Protein AF-Q9SMZ8-F1 (afdb_monomer_lite)

Secondary structure (DSSP, 8-state):
-HHHHHHHHHHHHHHHHHHHHTT-S-HHHHHHHHHHHHHHHHHHH--SSHHHHHHHHHHHHHHHHTS-S-S-TTHHHHHSS-S-HHHHHHHS-TT---S----SSTT--HHHHHHHHHHHHHHHTT--TT-EEEEET-TTTHHHHHHHHH-TT-EEEEE-S-HHHHHHHHHHT-

Sequence (174 aa):
MEKIIDVAYGASVKVGLTLLEMNLLPDIVIRRLTRLLLAGRLRSGYKPTAEMQLSDLLRFVDSIKKMPIAIHTEKPKTQHYELPTAFFELVLGRNMKYSSCYFSNDSSSLEDAEEAILALYCERAKVEDGQSVLDIGCGWGSLSLYIARKYSKCKLTGICNSKTQKAFIDEKCR

Organism: Arabidopsis thaliana (NCBI:txid3702)

Structure (mmCIF, N/CA/C/O backbone):
data_AF-Q9SMZ8-F1
#
_entry.id   AF-Q9SMZ8-F1
#
loop_
_atom_site.group_PDB
_atom_site.id
_atom_site.type_symbol
_atom_site.label_atom_id
_atom_site.label_alt_id
_atom_site.label_comp_id
_atom_site.label_asym_id
_atom_site.label_entity_id
_atom_site.label_seq_id
_atom_site.pdbx_PDB_ins_code
_atom_site.Cartn_x
_atom_site.Cartn_y
_atom_site.Cartn_z
_atom_site.occupancy
_atom_site.B_iso_or_equiv
_atom_site.auth_seq_id
_atom_site.auth_comp_id
_atom_site.auth_asym_id
_atom_site.auth_atom_id
_atom_site.pdbx_PDB_model_num
ATOM 1 N N . MET A 1 1 ? 15.122 11.909 -38.051 1.00 55.94 1 MET A N 1
ATOM 2 C CA . MET A 1 1 ? 15.165 10.473 -37.702 1.00 55.94 1 MET A CA 1
ATOM 3 C C . MET A 1 1 ? 14.460 10.224 -36.369 1.00 55.94 1 MET A C 1
ATOM 5 O O . MET A 1 1 ? 13.519 9.448 -36.362 1.00 55.94 1 MET A O 1
ATOM 9 N N . GLU A 1 2 ? 14.788 10.969 -35.306 1.00 59.88 2 GLU A N 1
ATOM 10 C CA . GLU A 1 2 ? 14.109 10.908 -33.988 1.00 59.88 2 GLU A CA 1
ATOM 11 C C . GLU A 1 2 ? 12.580 11.064 -34.056 1.00 59.88 2 GLU A C 1
ATOM 13 O O . GLU A 1 2 ? 11.861 10.195 -33.584 1.00 59.88 2 GLU A O 1
ATOM 18 N N . LYS A 1 3 ? 12.064 12.074 -34.773 1.00 68.44 3 LYS A N 1
ATOM 19 C CA . LYS A 1 3 ? 10.607 12.267 -34.952 1.00 68.44 3 LYS A CA 1
ATOM 20 C C . LYS A 1 3 ? 9.869 11.061 -35.551 1.00 68.44 3 LYS A C 1
ATOM 22 O O . LYS A 1 3 ? 8.707 10.846 -35.239 1.00 68.44 3 LYS A O 1
ATOM 27 N N . ILE A 1 4 ? 10.514 10.304 -36.440 1.00 67.81 4 ILE A N 1
ATOM 28 C CA . ILE A 1 4 ? 9.898 9.133 -37.087 1.00 67.81 4 ILE A CA 1
ATOM 29 C C . ILE A 1 4 ? 9.871 7.953 -36.107 1.00 67.81 4 ILE A C 1
ATOM 31 O O . ILE A 1 4 ? 8.884 7.224 -36.051 1.00 67.81 4 ILE A O 1
ATOM 35 N N . ILE A 1 5 ? 10.926 7.807 -35.301 1.00 71.12 5 ILE A N 1
ATOM 36 C CA . ILE A 1 5 ? 11.031 6.787 -34.253 1.00 71.12 5 ILE A CA 1
ATOM 37 C C . ILE A 1 5 ? 9.994 7.047 -33.151 1.00 71.12 5 ILE A C 1
ATOM 39 O O . ILE A 1 5 ? 9.299 6.116 -32.754 1.00 71.12 5 ILE A O 1
ATOM 43 N N . ASP A 1 6 ? 9.807 8.301 -32.733 1.00 74.38 6 ASP A N 1
ATOM 44 C CA . ASP A 1 6 ? 8.810 8.673 -31.719 1.00 74.38 6 ASP A CA 1
ATOM 45 C C . ASP A 1 6 ? 7.372 8.424 -32.189 1.00 74.38 6 ASP A C 1
ATOM 47 O O . ASP A 1 6 ? 6.539 7.924 -31.430 1.00 74.38 6 ASP A O 1
ATOM 51 N N . VAL A 1 7 ? 7.073 8.722 -33.458 1.00 79.06 7 VAL A N 1
ATOM 52 C CA . VAL A 1 7 ? 5.755 8.453 -34.054 1.00 79.06 7 VAL A CA 1
ATOM 53 C C . VAL A 1 7 ? 5.492 6.949 -34.141 1.00 79.06 7 VAL A C 1
ATOM 55 O O . VAL A 1 7 ? 4.413 6.491 -33.762 1.00 79.06 7 VAL A O 1
ATOM 58 N N . ALA A 1 8 ? 6.478 6.166 -34.587 1.00 76.44 8 ALA A N 1
ATOM 59 C CA . ALA A 1 8 ? 6.361 4.712 -34.661 1.00 76.44 8 ALA A CA 1
ATOM 60 C C . ALA A 1 8 ? 6.215 4.073 -33.268 1.00 76.44 8 ALA A C 1
ATOM 62 O O . ALA A 1 8 ? 5.403 3.162 -33.082 1.00 76.44 8 ALA A O 1
ATOM 63 N N . TY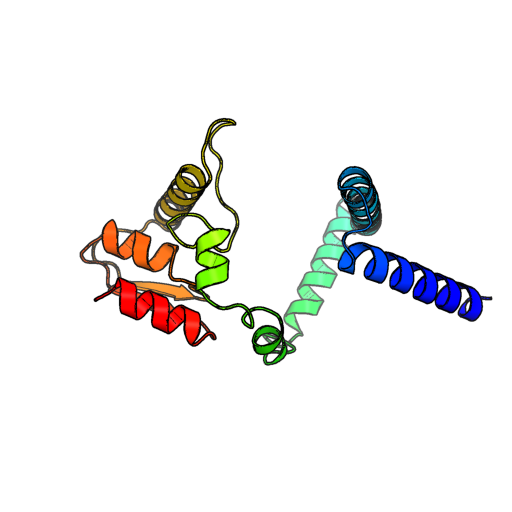R A 1 9 ? 6.949 4.580 -32.274 1.00 79.19 9 TYR A N 1
ATOM 64 C CA . TYR A 1 9 ? 6.843 4.153 -30.882 1.00 79.19 9 TYR A CA 1
ATOM 65 C C . TYR A 1 9 ? 5.461 4.472 -30.303 1.00 79.19 9 TYR A C 1
ATOM 67 O O . TYR A 1 9 ? 4.795 3.581 -29.775 1.00 79.19 9 TYR A O 1
ATOM 75 N N . GLY A 1 10 ? 4.979 5.707 -30.472 1.00 82.38 10 GLY A N 1
ATOM 76 C CA . GLY A 1 10 ? 3.656 6.124 -30.007 1.00 82.38 10 GLY A CA 1
ATOM 77 C C . GLY A 1 10 ? 2.520 5.310 -30.632 1.00 82.38 10 GLY A C 1
ATOM 78 O O . GLY A 1 10 ? 1.610 4.877 -29.924 1.00 82.38 10 GLY A O 1
ATOM 79 N N . ALA A 1 11 ? 2.597 5.032 -31.937 1.00 84.94 11 ALA A N 1
ATOM 80 C CA . ALA A 1 11 ? 1.626 4.185 -32.628 1.00 84.94 11 ALA A CA 1
ATOM 81 C C . ALA A 1 11 ? 1.640 2.742 -32.098 1.00 84.94 11 ALA A C 1
ATOM 83 O O . ALA A 1 11 ? 0.584 2.179 -31.814 1.00 84.94 11 ALA A O 1
ATOM 84 N N . SER A 1 12 ? 2.830 2.169 -31.896 1.00 83.69 12 SER A N 1
ATOM 85 C CA . SER A 1 12 ? 2.991 0.802 -31.384 1.00 83.69 12 SER A CA 1
ATOM 86 C C . SER A 1 12 ? 2.467 0.657 -29.952 1.00 83.69 12 SER A C 1
ATOM 88 O O . SER A 1 12 ? 1.770 -0.309 -29.645 1.00 83.69 12 SER A O 1
ATOM 90 N N . VAL A 1 13 ? 2.744 1.638 -29.084 1.00 89.44 13 VAL A N 1
ATOM 91 C CA . VAL A 1 13 ? 2.208 1.681 -27.714 1.00 89.44 13 VAL A CA 1
ATOM 92 C C . VAL A 1 13 ? 0.687 1.777 -27.737 1.00 89.44 13 VAL A C 1
ATOM 94 O O . VAL A 1 13 ? 0.026 1.029 -27.022 1.00 89.44 13 VAL A O 1
ATOM 97 N N . LYS A 1 14 ? 0.119 2.642 -28.587 1.00 91.19 14 LYS A N 1
ATOM 98 C CA . LYS A 1 14 ? -1.335 2.801 -28.699 1.00 91.19 14 LYS A CA 1
ATOM 99 C C . LYS A 1 14 ? -2.017 1.501 -29.128 1.00 91.19 14 LYS A C 1
ATOM 101 O O . LYS A 1 14 ? -2.986 1.104 -28.495 1.00 91.19 14 LYS A O 1
ATOM 106 N N . VAL A 1 15 ? -1.484 0.814 -30.141 1.00 91.38 15 VAL A N 1
ATOM 107 C CA . VAL A 1 15 ? -2.003 -0.496 -30.571 1.00 91.38 15 VAL A CA 1
ATOM 108 C C . VAL A 1 15 ? -1.910 -1.519 -29.438 1.00 91.38 15 VAL A C 1
ATOM 110 O O . VAL A 1 15 ? -2.887 -2.206 -29.160 1.00 91.38 15 VAL A O 1
ATOM 113 N N . GLY A 1 16 ? -0.768 -1.592 -28.748 1.00 89.94 16 GLY A N 1
ATOM 114 C CA . GLY A 1 16 ? -0.594 -2.496 -27.610 1.00 89.94 16 GLY A CA 1
ATOM 115 C C . GLY A 1 16 ? -1.608 -2.250 -26.489 1.00 89.94 16 GLY A C 1
ATOM 116 O O . GLY A 1 16 ? -2.185 -3.205 -25.974 1.00 89.94 16 GLY A O 1
ATOM 117 N N . LEU A 1 17 ? -1.869 -0.984 -26.151 1.00 92.19 17 LEU A N 1
ATOM 118 C CA . LEU A 1 17 ? -2.873 -0.604 -25.152 1.00 92.19 17 LEU A CA 1
ATOM 119 C C . LEU A 1 17 ? -4.292 -0.970 -25.596 1.00 92.19 17 LEU A C 1
ATOM 121 O O . LEU A 1 17 ? -5.019 -1.576 -24.819 1.00 92.19 17 LEU A O 1
ATOM 125 N N . THR A 1 18 ? -4.664 -0.704 -26.850 1.00 94.69 18 THR A N 1
ATOM 126 C CA . THR A 1 18 ? -5.983 -1.093 -27.372 1.00 94.69 18 THR A CA 1
ATOM 127 C C . THR A 1 18 ? -6.195 -2.608 -27.316 1.00 94.69 18 THR A C 1
ATOM 129 O O . THR A 1 18 ? -7.261 -3.068 -26.919 1.00 94.69 18 THR A O 1
ATOM 132 N N . LEU A 1 19 ? -5.178 -3.410 -27.651 1.00 94.38 19 LEU A N 1
ATOM 133 C CA . LEU A 1 19 ? -5.273 -4.872 -27.550 1.00 94.38 19 LEU A CA 1
ATOM 134 C C . LEU A 1 19 ? -5.418 -5.357 -26.097 1.00 94.38 19 LEU A C 1
ATOM 136 O O . LEU A 1 19 ? -6.115 -6.343 -25.858 1.00 94.38 19 LEU A O 1
ATOM 140 N N . LEU A 1 20 ? -4.781 -4.677 -25.137 1.00 94.44 20 LEU A N 1
ATOM 141 C CA . LEU A 1 20 ? -4.954 -4.947 -23.706 1.00 94.44 20 LEU A CA 1
ATOM 142 C C . LEU A 1 20 ? -6.375 -4.608 -23.239 1.00 94.44 20 LEU A C 1
ATOM 144 O O . LEU A 1 20 ? -7.010 -5.433 -22.591 1.00 94.44 20 LEU A O 1
ATOM 148 N N . GLU A 1 21 ? -6.884 -3.428 -23.598 1.00 94.38 21 GLU A N 1
ATOM 149 C CA . GLU A 1 21 ? -8.231 -2.960 -23.235 1.00 94.38 21 GLU A CA 1
ATOM 150 C C . GLU A 1 21 ? -9.331 -3.869 -23.798 1.00 94.38 21 GLU A C 1
ATOM 152 O O . GLU A 1 21 ? -10.333 -4.122 -23.134 1.00 94.38 21 GLU A O 1
ATOM 157 N N . MET A 1 22 ? -9.124 -4.414 -25.000 1.00 96.38 22 MET A N 1
ATOM 158 C CA . MET A 1 22 ? -10.040 -5.368 -25.631 1.00 96.38 22 MET A CA 1
ATOM 159 C C . MET A 1 22 ? -9.873 -6.814 -25.128 1.00 96.38 22 MET A C 1
ATOM 161 O O . MET A 1 22 ? -10.542 -7.709 -25.643 1.00 96.38 22 MET A O 1
ATOM 165 N N . ASN A 1 23 ? -8.985 -7.065 -24.156 1.00 95.75 23 ASN A N 1
ATOM 166 C CA . ASN A 1 23 ? -8.662 -8.400 -23.639 1.00 95.75 23 ASN A CA 1
ATOM 167 C C . ASN A 1 23 ? -8.248 -9.403 -24.742 1.00 95.75 23 ASN A C 1
ATOM 169 O O . ASN A 1 23 ? -8.605 -10.579 -24.712 1.00 95.75 23 ASN A O 1
ATOM 173 N N . LEU A 1 24 ? -7.507 -8.927 -25.751 1.00 96.81 24 LEU A N 1
ATOM 174 C CA . LEU A 1 24 ? -7.067 -9.733 -26.898 1.00 96.81 24 LEU A CA 1
ATOM 175 C C . LEU A 1 24 ? -5.660 -10.319 -26.725 1.00 96.81 24 LEU A C 1
ATOM 177 O O . LEU A 1 24 ? -5.226 -11.135 -27.540 1.00 96.81 24 LEU A O 1
ATOM 181 N N . LEU A 1 25 ? -4.923 -9.908 -25.688 1.00 94.62 25 LEU A N 1
ATOM 182 C CA . LEU A 1 25 ? -3.587 -10.427 -25.403 1.00 94.62 25 LEU A CA 1
ATOM 183 C C . LEU A 1 25 ? -3.644 -11.567 -24.378 1.00 94.62 25 LEU A C 1
ATOM 185 O O . LEU A 1 25 ? -4.133 -11.356 -23.271 1.00 94.62 25 LEU A O 1
ATOM 189 N N . PRO A 1 26 ? -3.074 -12.750 -24.678 1.00 96.12 26 PRO A N 1
ATOM 190 C CA . PRO A 1 26 ? -2.971 -13.823 -23.697 1.00 96.12 26 PRO A CA 1
ATOM 191 C C . PRO A 1 26 ? -2.120 -13.428 -22.485 1.00 96.12 26 PRO A C 1
ATOM 193 O O . PRO A 1 26 ? -1.068 -12.799 -22.629 1.00 96.12 26 PRO A O 1
ATOM 196 N N . ASP A 1 27 ? -2.495 -13.918 -21.305 1.00 96.69 27 ASP A N 1
ATOM 197 C CA . ASP A 1 27 ? -1.813 -13.677 -20.025 1.00 96.69 27 ASP A CA 1
ATOM 198 C C . ASP A 1 27 ? -0.292 -13.889 -20.081 1.00 96.69 27 ASP A C 1
ATOM 200 O O . ASP A 1 27 ? 0.493 -13.111 -19.533 1.00 96.69 27 ASP A O 1
ATOM 204 N N . ILE A 1 28 ? 0.156 -14.935 -20.780 1.00 97.69 28 ILE A N 1
ATOM 205 C CA . ILE A 1 28 ? 1.583 -15.238 -20.927 1.00 97.69 28 ILE A CA 1
ATOM 206 C C . ILE A 1 28 ? 2.335 -14.144 -21.695 1.00 97.69 28 ILE A C 1
ATOM 208 O O . ILE A 1 28 ? 3.477 -13.827 -21.349 1.00 97.69 28 ILE A O 1
ATOM 212 N N . VAL A 1 29 ? 1.686 -13.531 -22.689 1.00 95.62 29 VAL A N 1
ATOM 213 C CA . VAL A 1 29 ? 2.233 -12.419 -23.472 1.00 95.62 29 VAL A CA 1
ATOM 214 C C . VAL A 1 29 ? 2.306 -11.177 -22.597 1.00 95.62 29 VAL A C 1
ATOM 216 O O . VAL A 1 29 ? 3.382 -10.587 -22.489 1.00 95.62 29 VAL A O 1
ATOM 219 N N . ILE A 1 30 ? 1.216 -10.840 -21.900 1.00 95.75 30 ILE A N 1
ATOM 220 C CA . ILE A 1 30 ? 1.164 -9.702 -20.969 1.00 95.75 30 ILE A CA 1
ATOM 221 C C . ILE A 1 30 ? 2.302 -9.822 -19.949 1.00 95.75 30 ILE A C 1
ATOM 223 O O . ILE A 1 30 ? 3.160 -8.945 -19.857 1.00 95.75 30 ILE A O 1
ATOM 227 N N . ARG A 1 31 ? 2.406 -10.967 -19.263 1.00 97.69 31 ARG A N 1
ATOM 228 C CA . ARG A 1 31 ? 3.452 -11.216 -18.259 1.00 97.69 31 ARG A CA 1
ATOM 229 C C . ARG A 1 31 ? 4.866 -11.159 -18.844 1.00 97.69 31 ARG A C 1
ATOM 231 O O . ARG A 1 31 ? 5.791 -10.731 -18.153 1.00 97.69 31 ARG A O 1
ATOM 238 N N . ARG A 1 32 ? 5.088 -11.616 -20.083 1.00 97.38 32 ARG A N 1
ATOM 239 C CA . ARG A 1 32 ? 6.401 -11.531 -20.752 1.00 97.38 32 ARG A CA 1
ATOM 240 C C . ARG A 1 32 ? 6.773 -10.073 -21.020 1.00 97.38 32 ARG A C 1
ATOM 242 O O . ARG A 1 32 ? 7.879 -9.670 -20.667 1.00 97.38 32 ARG A O 1
ATOM 249 N N . LEU A 1 33 ? 5.854 -9.290 -21.584 1.00 94.44 33 LEU A N 1
ATOM 250 C CA . LEU A 1 33 ? 6.065 -7.872 -21.883 1.00 94.44 33 LEU A CA 1
ATOM 251 C C . LEU A 1 33 ? 6.296 -7.056 -20.606 1.00 94.44 33 LEU A C 1
ATOM 253 O O . LEU A 1 33 ? 7.265 -6.301 -20.536 1.00 94.44 33 LEU A O 1
ATOM 257 N N . THR A 1 34 ? 5.503 -7.281 -19.554 1.00 95.62 34 THR A N 1
ATOM 258 C CA . THR A 1 34 ? 5.716 -6.646 -18.245 1.00 95.62 34 THR A CA 1
ATOM 259 C C . THR A 1 34 ? 7.115 -6.941 -17.701 1.00 95.62 34 THR A C 1
ATOM 261 O O . THR A 1 34 ? 7.815 -6.021 -17.283 1.00 95.62 34 THR A O 1
ATOM 264 N N . ARG A 1 35 ? 7.584 -8.197 -17.758 1.00 98.19 35 ARG A N 1
ATOM 265 C CA . ARG A 1 35 ? 8.946 -8.547 -17.313 1.00 98.19 35 ARG A CA 1
ATOM 266 C C . ARG A 1 35 ? 10.036 -7.868 -18.142 1.00 98.19 35 ARG A C 1
ATOM 268 O O . ARG A 1 35 ? 11.061 -7.497 -17.578 1.00 98.19 35 ARG A O 1
ATOM 275 N N . LEU A 1 36 ? 9.830 -7.670 -19.446 1.00 96.81 36 LEU A N 1
ATOM 276 C CA . LEU A 1 36 ? 10.777 -6.932 -20.289 1.00 96.81 36 LEU A CA 1
ATOM 277 C C . LEU A 1 36 ? 10.869 -5.455 -19.883 1.00 96.81 36 LEU A C 1
ATOM 279 O O . LEU A 1 36 ? 11.979 -4.929 -19.775 1.00 96.81 36 LEU A O 1
ATOM 283 N N . LEU A 1 37 ? 9.733 -4.811 -19.600 1.00 95.75 37 LEU A N 1
ATOM 284 C CA . LEU A 1 37 ? 9.691 -3.429 -19.108 1.00 95.75 37 LEU A CA 1
ATOM 285 C C . LEU A 1 37 ? 10.356 -3.303 -17.732 1.00 95.75 37 LEU A C 1
ATOM 287 O O . LEU A 1 37 ? 11.190 -2.418 -17.529 1.00 95.75 37 LEU A O 1
ATOM 291 N N . LEU A 1 38 ? 10.063 -4.229 -16.814 1.00 97.94 38 LEU A N 1
ATOM 292 C CA . LEU A 1 38 ? 10.711 -4.290 -15.502 1.00 97.94 38 LEU A CA 1
ATOM 293 C C . LEU A 1 38 ? 12.227 -4.489 -15.633 1.00 97.94 38 LEU A C 1
ATOM 295 O O . LEU A 1 38 ? 12.990 -3.769 -14.997 1.00 97.94 38 LEU A O 1
ATOM 299 N N . ALA A 1 39 ? 12.685 -5.390 -16.507 1.00 98.12 39 ALA A N 1
ATOM 300 C CA . ALA A 1 39 ? 14.110 -5.588 -16.768 1.00 98.12 39 ALA A CA 1
ATOM 301 C C . ALA A 1 39 ? 14.773 -4.329 -17.356 1.00 98.12 39 ALA A C 1
ATOM 303 O O . ALA A 1 39 ? 15.898 -3.995 -16.987 1.00 98.12 39 ALA A O 1
ATOM 304 N N . GLY A 1 40 ? 14.076 -3.600 -18.233 1.00 97.81 40 GLY A N 1
ATOM 305 C CA . GLY A 1 40 ? 14.513 -2.289 -18.716 1.00 97.81 40 GLY A CA 1
ATOM 306 C C . GLY A 1 40 ? 14.670 -1.280 -17.579 1.00 97.81 40 GLY A C 1
ATOM 307 O O . GLY A 1 40 ? 15.700 -0.611 -17.486 1.00 97.81 40 GLY A O 1
ATOM 308 N N . ARG A 1 41 ? 13.699 -1.231 -16.658 1.00 97.75 41 ARG A N 1
ATOM 309 C CA . ARG A 1 41 ? 13.768 -0.355 -15.486 1.00 97.75 41 ARG A CA 1
ATOM 310 C C . ARG A 1 41 ? 14.930 -0.721 -14.565 1.00 97.75 41 ARG A C 1
ATOM 312 O O . ARG A 1 41 ? 15.664 0.181 -14.167 1.00 97.75 41 ARG A O 1
ATOM 319 N N . LEU A 1 42 ? 15.144 -2.007 -14.282 1.00 97.69 42 LEU A N 1
ATOM 320 C CA . LEU A 1 42 ? 16.274 -2.473 -13.470 1.00 97.69 42 LEU A CA 1
ATOM 321 C C . LEU A 1 42 ? 17.612 -2.069 -14.100 1.00 97.69 42 LEU A C 1
ATOM 323 O O . LEU A 1 42 ? 18.441 -1.474 -13.419 1.00 97.69 42 LEU A O 1
ATOM 327 N N . ARG A 1 43 ? 17.790 -2.285 -15.411 1.00 97.00 43 ARG A N 1
ATOM 328 C CA . ARG A 1 43 ? 18.997 -1.843 -16.135 1.00 97.00 43 ARG A CA 1
ATOM 329 C C . ARG A 1 43 ? 19.220 -0.332 -16.055 1.00 97.00 43 ARG A C 1
ATOM 331 O O . ARG A 1 43 ? 20.357 0.099 -15.941 1.00 97.00 43 ARG A O 1
ATOM 338 N N . SER A 1 44 ? 18.153 0.470 -16.100 1.00 95.50 44 SER A N 1
ATOM 339 C CA . SER A 1 44 ? 18.262 1.932 -15.965 1.00 95.50 44 SER A CA 1
ATOM 340 C C . SER A 1 44 ? 18.590 2.396 -14.535 1.00 95.50 44 SER A C 1
ATOM 342 O O . SER A 1 44 ? 19.224 3.439 -14.344 1.00 95.50 44 SER A O 1
ATOM 344 N N . GLY A 1 45 ? 18.138 1.635 -13.532 1.00 95.88 45 GLY A N 1
ATOM 345 C CA . GLY A 1 45 ? 18.249 1.982 -12.116 1.00 95.88 45 GLY A CA 1
ATOM 346 C C . GLY A 1 45 ? 19.572 1.565 -11.475 1.00 95.88 45 GLY A C 1
ATOM 347 O O . GLY A 1 45 ? 20.108 2.322 -10.666 1.00 95.88 45 GLY A O 1
ATOM 348 N N . TYR A 1 46 ? 20.110 0.399 -11.843 1.00 97.56 46 TYR A N 1
ATOM 349 C CA . TYR A 1 46 ? 21.388 -0.075 -11.317 1.00 97.56 46 TYR A CA 1
ATOM 350 C C . TYR A 1 46 ? 22.562 0.706 -11.903 1.00 97.56 46 TYR A C 1
ATOM 352 O O . TYR A 1 46 ? 22.648 0.922 -13.113 1.00 97.56 46 TYR A O 1
ATOM 360 N N . LYS A 1 47 ? 23.482 1.120 -11.031 1.00 97.81 47 LYS A N 1
ATOM 361 C CA . LYS A 1 47 ? 24.741 1.765 -11.407 1.00 97.81 47 LYS A CA 1
ATOM 362 C C . LYS A 1 47 ? 25.911 0.779 -11.275 1.00 97.81 47 LYS A C 1
ATOM 364 O O . LYS A 1 47 ? 25.830 -0.136 -10.459 1.00 97.81 47 LYS A O 1
ATOM 369 N N . PRO A 1 48 ? 27.002 0.959 -12.045 1.00 97.88 48 PRO A N 1
ATOM 370 C CA . PRO A 1 48 ? 28.144 0.039 -12.019 1.00 97.88 48 PRO A CA 1
ATOM 371 C C . PRO A 1 48 ? 28.858 -0.067 -10.667 1.00 97.88 48 PRO A C 1
ATOM 373 O O . PRO A 1 48 ? 29.478 -1.090 -10.397 1.00 97.88 48 PRO A O 1
ATOM 376 N N . THR A 1 49 ? 28.790 0.973 -9.826 1.00 98.44 49 THR A N 1
ATOM 377 C CA . THR A 1 49 ? 29.438 0.992 -8.507 1.00 98.44 49 THR A CA 1
ATOM 378 C C . THR A 1 49 ? 28.487 1.476 -7.415 1.00 98.44 49 THR A C 1
ATOM 380 O O . THR A 1 49 ? 27.512 2.192 -7.680 1.00 98.44 49 THR A O 1
ATOM 383 N N . ALA A 1 50 ? 28.788 1.104 -6.169 1.00 98.31 50 ALA A N 1
ATOM 384 C CA . ALA A 1 50 ? 28.013 1.512 -5.003 1.00 98.31 50 ALA A CA 1
ATOM 385 C C . ALA A 1 50 ? 28.043 3.037 -4.795 1.00 98.31 50 ALA A C 1
ATOM 387 O O . ALA A 1 50 ? 27.024 3.629 -4.445 1.00 98.31 50 ALA A O 1
ATOM 388 N N . GLU A 1 51 ? 29.169 3.693 -5.083 1.00 98.56 51 GLU A N 1
ATOM 389 C CA . GLU A 1 51 ? 29.330 5.148 -4.982 1.00 98.56 51 GLU A CA 1
ATOM 390 C C . GLU A 1 51 ? 28.420 5.870 -5.979 1.00 98.56 51 GLU A C 1
ATOM 392 O O . GLU A 1 51 ? 27.736 6.833 -5.624 1.00 98.56 51 GLU A O 1
ATOM 397 N N . MET A 1 52 ? 28.349 5.377 -7.220 1.00 98.38 52 MET A N 1
ATOM 398 C CA . MET A 1 52 ? 27.432 5.917 -8.224 1.00 98.38 52 MET A CA 1
ATOM 399 C C . MET A 1 52 ? 25.971 5.686 -7.831 1.00 98.38 52 MET A C 1
ATOM 401 O O . MET A 1 52 ? 25.139 6.573 -8.030 1.00 98.38 52 MET A O 1
ATOM 405 N N . GLN A 1 53 ? 25.654 4.520 -7.257 1.00 98.50 53 GLN A N 1
ATOM 406 C CA . GLN A 1 53 ? 24.307 4.204 -6.781 1.00 98.50 53 GLN A CA 1
ATOM 407 C C . GLN A 1 53 ? 23.880 5.139 -5.642 1.00 98.50 53 GLN A C 1
ATOM 409 O O . GLN A 1 53 ? 22.769 5.671 -5.665 1.00 98.50 53 GLN A O 1
ATOM 414 N N . LEU A 1 54 ? 24.773 5.388 -4.680 1.00 98.44 54 LEU A N 1
ATOM 415 C CA . LEU A 1 54 ? 24.544 6.324 -3.583 1.00 98.44 54 LEU A CA 1
ATOM 416 C C . LEU A 1 54 ? 24.404 7.761 -4.096 1.00 98.44 54 LEU A C 1
ATOM 418 O O . LEU A 1 54 ? 23.494 8.469 -3.679 1.00 98.44 54 LEU A O 1
ATOM 422 N N . SER A 1 55 ? 25.253 8.187 -5.033 1.00 98.38 55 SER A N 1
ATOM 423 C CA . SER A 1 55 ? 25.153 9.513 -5.653 1.00 98.38 55 SER A CA 1
ATOM 424 C C . SER A 1 55 ? 23.806 9.723 -6.359 1.00 98.38 55 SER A C 1
ATOM 426 O O . SER A 1 55 ? 23.205 10.791 -6.250 1.00 98.38 55 SER A O 1
ATOM 428 N N . ASP A 1 56 ? 23.299 8.707 -7.065 1.00 97.88 56 ASP A N 1
ATOM 429 C CA . ASP A 1 56 ? 21.974 8.739 -7.698 1.00 97.88 56 ASP A CA 1
ATOM 430 C C . ASP A 1 56 ? 20.844 8.837 -6.661 1.00 97.88 56 ASP A C 1
ATOM 432 O O . ASP A 1 56 ? 19.961 9.685 -6.797 1.00 97.88 56 ASP A O 1
ATOM 436 N N . LEU A 1 57 ? 20.923 8.053 -5.578 1.00 98.00 57 LEU A N 1
ATOM 437 C CA . LEU A 1 57 ? 19.977 8.124 -4.461 1.00 98.00 57 LEU A CA 1
ATOM 438 C C . LEU A 1 57 ? 19.978 9.508 -3.802 1.00 98.00 57 LEU A C 1
ATOM 440 O O . LEU A 1 57 ? 18.915 10.079 -3.581 1.00 98.00 57 LEU A O 1
ATOM 444 N N . LEU A 1 58 ? 21.151 10.070 -3.506 1.00 98.38 58 LEU A N 1
ATOM 445 C CA . LEU A 1 58 ? 21.265 11.383 -2.869 1.00 98.38 58 LEU A CA 1
ATOM 446 C C . LEU A 1 58 ? 20.730 12.499 -3.769 1.00 98.38 58 LEU A C 1
ATOM 448 O O . LEU A 1 58 ? 20.033 13.385 -3.276 1.00 98.38 58 LEU A O 1
ATOM 452 N N . ARG A 1 59 ? 20.976 12.429 -5.085 1.00 98.25 59 ARG A N 1
ATOM 453 C CA . ARG A 1 59 ? 20.365 13.349 -6.060 1.00 98.25 59 ARG A CA 1
ATOM 454 C C . ARG A 1 59 ? 18.842 13.237 -6.062 1.00 98.25 59 ARG A C 1
ATOM 456 O O . ARG A 1 59 ? 18.161 14.259 -6.063 1.00 98.25 59 ARG A O 1
ATOM 463 N N . PHE A 1 60 ? 18.302 12.019 -6.015 1.00 97.56 60 PHE A N 1
ATOM 464 C CA . PHE A 1 60 ? 16.858 11.814 -5.911 1.00 97.56 60 PHE A CA 1
ATOM 465 C C . PHE A 1 60 ? 16.297 12.388 -4.602 1.00 97.56 60 PHE A C 1
ATOM 467 O O . PHE A 1 60 ? 15.335 13.154 -4.642 1.00 97.56 60 PHE A O 1
ATOM 474 N N . VAL A 1 61 ? 16.928 12.103 -3.458 1.00 98.19 61 VAL A N 1
ATOM 475 C CA . VAL A 1 61 ? 16.532 12.630 -2.140 1.00 98.19 61 VAL A CA 1
ATOM 476 C C . VAL A 1 61 ? 16.550 14.161 -2.116 1.00 98.19 61 VAL A C 1
ATOM 478 O O . VAL A 1 61 ? 15.611 14.776 -1.615 1.00 98.19 61 VAL A O 1
ATOM 481 N N . ASP A 1 62 ? 17.588 14.790 -2.665 1.00 98.19 62 ASP A N 1
ATOM 482 C CA . ASP A 1 62 ? 17.662 16.250 -2.769 1.00 98.19 62 ASP A CA 1
ATOM 483 C C . ASP A 1 62 ? 16.550 16.814 -3.667 1.00 98.19 62 ASP A C 1
ATOM 485 O O . ASP A 1 62 ? 15.930 17.823 -3.328 1.00 98.19 62 ASP A O 1
ATOM 489 N N . SER A 1 63 ? 16.226 16.127 -4.768 1.00 97.56 63 SER A N 1
ATOM 490 C CA . SER A 1 63 ? 15.141 16.547 -5.659 1.00 97.56 63 SER A CA 1
ATOM 491 C C . SER A 1 63 ? 13.771 16.522 -4.972 1.00 97.56 63 SER A C 1
ATOM 493 O O . SER A 1 63 ? 13.044 17.510 -5.045 1.00 97.56 63 SER A O 1
ATOM 495 N N . ILE A 1 64 ? 13.438 15.456 -4.232 1.00 97.12 64 ILE A N 1
ATOM 496 C CA . ILE A 1 64 ? 12.127 15.329 -3.573 1.00 97.12 64 ILE A CA 1
ATOM 497 C C . ILE A 1 64 ? 11.983 16.273 -2.375 1.00 97.12 64 ILE A C 1
ATOM 499 O O . ILE A 1 64 ? 10.881 16.728 -2.095 1.00 97.12 64 ILE A O 1
ATOM 503 N N . LYS A 1 65 ? 13.085 16.640 -1.705 1.00 97.38 65 LYS A N 1
ATOM 504 C CA . LYS A 1 65 ? 13.075 17.644 -0.623 1.00 97.38 65 LYS A CA 1
ATOM 505 C C . LYS A 1 65 ? 12.690 19.043 -1.105 1.00 97.38 65 LYS A C 1
ATOM 507 O O . LYS A 1 65 ? 12.236 19.854 -0.305 1.00 97.38 65 LYS A O 1
ATOM 512 N N . LYS A 1 66 ? 12.892 19.329 -2.393 1.00 96.88 66 LYS A N 1
ATOM 513 C CA . LYS A 1 66 ? 12.558 20.613 -3.029 1.00 96.88 66 LYS A CA 1
ATOM 514 C C . LYS A 1 66 ? 11.138 20.638 -3.601 1.00 96.88 66 LYS A C 1
ATOM 516 O O . LYS A 1 66 ? 10.693 21.681 -4.073 1.00 96.88 66 LYS A O 1
ATOM 521 N N . MET A 1 67 ? 10.437 19.505 -3.594 1.00 96.69 67 MET A N 1
ATOM 522 C CA . MET A 1 67 ? 9.072 19.387 -4.102 1.00 96.69 67 MET A CA 1
ATOM 523 C C . MET A 1 67 ? 8.042 19.696 -3.005 1.00 96.69 67 MET A C 1
ATOM 525 O O . MET A 1 67 ? 8.330 19.525 -1.819 1.00 96.69 67 MET A O 1
ATOM 529 N N . PRO A 1 68 ? 6.821 20.128 -3.369 1.00 95.50 68 PRO A N 1
ATOM 530 C CA . PRO A 1 68 ? 5.718 20.181 -2.413 1.00 95.50 68 PRO A CA 1
ATOM 531 C C . PRO A 1 68 ? 5.374 18.772 -1.903 1.00 95.50 68 PRO A C 1
ATOM 533 O O . PRO A 1 68 ? 5.633 17.783 -2.588 1.00 95.50 68 PRO A O 1
ATOM 536 N N . ILE A 1 69 ? 4.723 18.690 -0.734 1.00 92.69 69 ILE A N 1
ATOM 537 C CA . ILE A 1 69 ? 4.333 17.417 -0.088 1.00 92.69 69 ILE A CA 1
ATOM 538 C C . ILE A 1 69 ? 3.578 16.490 -1.055 1.00 92.69 69 ILE A C 1
ATOM 540 O O . ILE A 1 69 ? 3.807 15.283 -1.063 1.00 92.69 69 ILE A O 1
ATOM 544 N N . ALA A 1 70 ? 2.690 17.049 -1.879 1.00 89.44 70 ALA A N 1
ATOM 545 C CA . ALA A 1 70 ? 1.987 16.320 -2.923 1.00 89.44 70 ALA A CA 1
ATOM 546 C C . ALA A 1 70 ? 1.810 17.196 -4.168 1.00 89.44 70 ALA A C 1
ATOM 548 O O . ALA A 1 70 ? 1.464 18.375 -4.076 1.00 89.44 70 ALA A O 1
ATOM 549 N N . ILE A 1 71 ? 2.006 16.594 -5.339 1.00 89.50 71 ILE A N 1
ATOM 550 C CA . ILE A 1 71 ? 1.653 17.167 -6.641 1.00 89.50 71 ILE A CA 1
ATOM 551 C C . ILE A 1 71 ? 0.382 16.487 -7.160 1.00 89.50 71 ILE A C 1
ATOM 553 O O . ILE A 1 71 ? 0.142 15.317 -6.876 1.00 89.50 71 ILE A O 1
ATOM 557 N N . HIS A 1 72 ? -0.434 17.204 -7.934 1.00 83.31 72 HIS A N 1
ATOM 558 C CA . HIS A 1 72 ? -1.663 16.672 -8.544 1.00 83.31 72 HIS A CA 1
ATOM 559 C C . HIS A 1 72 ? -2.692 16.079 -7.559 1.00 83.31 72 HIS A C 1
ATOM 561 O O . HIS A 1 72 ? -3.298 15.054 -7.855 1.00 83.31 72 HIS A O 1
ATOM 567 N N . THR A 1 73 ? -2.953 16.738 -6.429 1.00 75.50 73 THR A N 1
ATOM 568 C CA . THR A 1 73 ? -3.881 16.270 -5.374 1.00 75.50 73 THR A CA 1
ATOM 569 C C . THR A 1 73 ? -5.317 15.987 -5.837 1.00 75.50 73 THR A C 1
ATOM 571 O O . THR A 1 73 ? -6.037 15.243 -5.173 1.00 75.50 73 THR A O 1
ATOM 574 N N . GLU A 1 74 ? -5.735 16.536 -6.980 1.00 67.31 74 GLU A N 1
ATOM 575 C CA . GLU A 1 74 ? -7.071 16.324 -7.551 1.00 67.31 74 GLU A CA 1
ATOM 576 C C . GLU A 1 74 ? -7.175 15.081 -8.457 1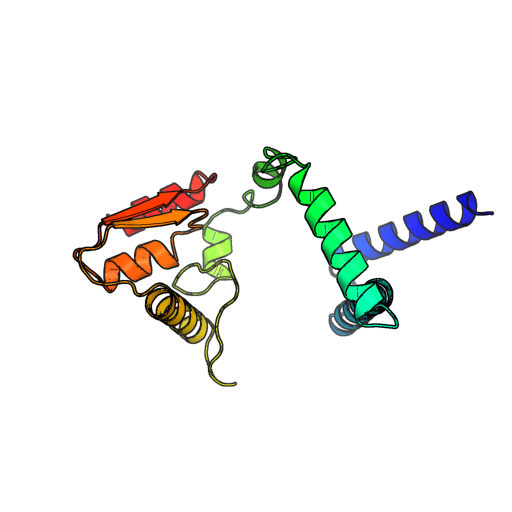.00 67.31 74 GLU A C 1
ATOM 578 O O . GLU A 1 74 ? -8.247 14.494 -8.550 1.00 67.31 74 GLU A O 1
ATOM 583 N N . LYS A 1 75 ? -6.079 14.617 -9.083 1.00 62.38 75 LYS A N 1
ATOM 584 C CA . LYS A 1 75 ? -6.105 13.467 -10.018 1.00 62.38 75 LYS A CA 1
ATOM 585 C C . LYS A 1 75 ? -6.402 12.108 -9.354 1.00 62.38 75 LYS A C 1
ATOM 587 O O . LYS A 1 75 ? -7.139 11.320 -9.942 1.00 62.38 75 LYS A O 1
ATOM 592 N N . PRO A 1 76 ? -5.903 11.801 -8.139 1.00 55.97 76 PRO A N 1
ATOM 593 C CA . PRO A 1 76 ? -6.257 10.561 -7.451 1.00 55.97 76 PRO A CA 1
ATOM 594 C C . PRO A 1 76 ? -7.759 10.428 -7.171 1.00 55.97 76 PRO A C 1
ATOM 596 O O . PRO A 1 76 ? -8.260 9.308 -7.110 1.00 55.97 76 PRO A O 1
ATOM 599 N N . LYS A 1 77 ? -8.486 11.551 -7.029 1.00 54.53 77 LYS A N 1
ATOM 600 C CA . LYS A 1 77 ? -9.939 11.544 -6.798 1.00 54.53 77 LYS A CA 1
ATOM 601 C C . LYS A 1 77 ? -10.712 11.023 -8.013 1.00 54.53 77 LYS A C 1
ATOM 603 O O . LYS A 1 77 ? -11.725 10.365 -7.819 1.00 54.53 77 LYS A O 1
ATOM 608 N N . THR A 1 78 ? -10.230 11.294 -9.228 1.00 54.72 78 THR A N 1
ATOM 609 C CA . THR A 1 78 ? -10.876 10.879 -10.484 1.00 54.72 78 THR A CA 1
ATOM 610 C C . THR A 1 78 ? -10.362 9.549 -11.033 1.00 54.72 78 THR A C 1
ATOM 612 O O . THR A 1 78 ? -11.106 8.873 -11.716 1.00 54.72 78 THR A O 1
ATOM 615 N N . GLN A 1 79 ? -9.129 9.116 -10.743 1.00 53.25 79 GLN A N 1
ATOM 616 C CA . GLN A 1 79 ? -8.587 7.882 -11.350 1.00 53.25 79 GLN A CA 1
ATOM 617 C C . GLN A 1 79 ? -8.630 6.620 -10.472 1.00 53.25 79 GLN A C 1
ATOM 619 O O . GLN A 1 79 ? -8.498 5.525 -11.012 1.00 53.25 79 GLN A O 1
ATOM 624 N N . HIS A 1 80 ? -8.804 6.724 -9.147 1.00 55.34 80 HIS A N 1
ATOM 625 C CA . HIS A 1 80 ? -8.657 5.559 -8.253 1.00 55.34 80 HIS A CA 1
ATOM 626 C C . HIS A 1 80 ? -9.853 5.250 -7.337 1.00 55.34 80 HIS A C 1
ATOM 628 O O . HIS A 1 80 ? -9.782 4.283 -6.582 1.00 55.34 80 HIS A O 1
ATOM 634 N N . TYR A 1 81 ? -10.972 5.979 -7.448 1.00 54.84 81 TYR A N 1
ATOM 635 C CA . TYR A 1 81 ? -12.181 5.735 -6.638 1.00 54.84 81 TYR A CA 1
ATOM 636 C C . TYR A 1 81 ? -13.507 5.797 -7.416 1.00 54.84 81 TYR A C 1
ATOM 638 O O . TYR A 1 81 ? -14.565 5.927 -6.805 1.00 54.84 81 TYR A O 1
ATOM 646 N N . GLU A 1 82 ? -13.475 5.688 -8.748 1.00 60.09 82 GLU A N 1
ATOM 647 C CA . GLU A 1 82 ? -14.697 5.680 -9.575 1.00 60.09 82 GLU A CA 1
ATOM 648 C C . GLU A 1 82 ? -15.449 4.340 -9.551 1.00 60.09 82 GLU A C 1
ATOM 650 O O . GLU A 1 82 ? -16.595 4.271 -9.991 1.00 60.09 82 GLU A O 1
ATOM 655 N N . LEU A 1 83 ? -14.844 3.276 -9.012 1.00 79.50 83 LEU A N 1
ATOM 656 C CA . LEU A 1 83 ? -15.526 1.994 -8.852 1.00 79.50 83 LEU A CA 1
ATOM 657 C C . LEU A 1 83 ? -16.298 1.945 -7.522 1.00 79.50 83 LEU A C 1
ATOM 659 O O . LEU A 1 83 ? -15.781 2.380 -6.487 1.00 79.50 83 LEU A O 1
ATOM 663 N N . PRO A 1 84 ? -17.532 1.408 -7.521 1.00 88.19 84 PRO A N 1
ATOM 664 C CA . PRO A 1 84 ? -18.338 1.293 -6.312 1.00 88.19 84 PRO A CA 1
ATOM 665 C C . PRO A 1 84 ? -17.699 0.317 -5.318 1.00 88.19 84 PRO A C 1
ATOM 667 O O . PRO A 1 84 ? -17.050 -0.647 -5.718 1.00 88.19 84 PRO A O 1
ATOM 670 N N . THR A 1 85 ? -17.939 0.509 -4.016 1.00 91.44 85 THR A N 1
ATOM 671 C CA . THR A 1 85 ? -17.436 -0.396 -2.962 1.00 91.44 85 THR A CA 1
ATOM 672 C C . THR A 1 85 ? -17.792 -1.862 -3.230 1.00 91.44 85 THR A C 1
ATOM 674 O O . THR A 1 85 ? -16.946 -2.724 -3.029 1.00 91.44 85 THR A O 1
ATOM 677 N N . ALA A 1 86 ? -18.976 -2.132 -3.792 1.00 93.38 86 ALA A N 1
ATOM 678 C CA . ALA A 1 86 ? -19.414 -3.478 -4.163 1.00 93.38 86 ALA A CA 1
ATOM 679 C C . ALA A 1 86 ? -18.465 -4.196 -5.141 1.00 93.38 86 ALA A C 1
ATOM 681 O O . ALA A 1 86 ? -18.325 -5.410 -5.077 1.00 93.38 86 ALA A O 1
ATOM 682 N N . PHE A 1 87 ? -17.773 -3.472 -6.031 1.00 93.62 87 PHE A N 1
ATOM 683 C CA . PHE A 1 87 ? -16.741 -4.081 -6.877 1.00 93.62 87 PHE A CA 1
ATOM 684 C C . PHE A 1 87 ? -15.561 -4.573 -6.032 1.00 93.62 87 PHE A C 1
ATOM 686 O O . PHE A 1 87 ? -15.070 -5.680 -6.230 1.00 93.62 87 PHE A O 1
ATOM 693 N N . PHE A 1 88 ? -15.120 -3.759 -5.073 1.00 93.62 88 PHE A N 1
ATOM 694 C CA . PHE A 1 88 ? -13.997 -4.101 -4.205 1.00 93.62 88 PHE A CA 1
ATOM 695 C C . PHE A 1 88 ? -14.327 -5.255 -3.256 1.00 93.62 88 PHE A C 1
ATOM 697 O O . PHE A 1 88 ? -13.447 -6.058 -2.977 1.00 93.62 88 PHE A O 1
ATOM 704 N N . GLU A 1 89 ? -15.585 -5.403 -2.840 1.00 94.31 89 GLU A N 1
ATOM 705 C CA . GLU A 1 89 ? -16.043 -6.558 -2.051 1.00 94.31 89 GLU A CA 1
ATOM 706 C C . GLU A 1 89 ? -15.926 -7.887 -2.814 1.00 94.31 89 GLU A C 1
ATOM 708 O O . GLU A 1 89 ? -15.827 -8.938 -2.188 1.00 94.31 89 GLU A O 1
ATOM 713 N N . LEU A 1 90 ? -15.910 -7.858 -4.153 1.00 95.56 90 LEU A N 1
ATOM 714 C CA . LEU A 1 90 ? -15.751 -9.057 -4.982 1.00 95.56 90 LEU A CA 1
ATOM 715 C C . LEU A 1 90 ? -14.288 -9.463 -5.192 1.00 95.56 90 LEU A C 1
ATOM 717 O O . LEU A 1 90 ? -14.021 -10.625 -5.492 1.00 95.56 90 LEU A O 1
ATOM 721 N N . VAL A 1 91 ? -13.352 -8.513 -5.113 1.00 95.19 91 VAL A N 1
ATOM 722 C CA . VAL A 1 91 ? -11.943 -8.734 -5.499 1.00 95.19 91 VAL A CA 1
ATOM 723 C C . VAL A 1 91 ? -10.961 -8.643 -4.334 1.00 95.19 91 VAL A C 1
ATOM 725 O O . VAL A 1 91 ? -9.813 -9.059 -4.481 1.00 95.19 91 VAL A O 1
ATOM 728 N N . LEU A 1 92 ? -11.378 -8.079 -3.199 1.00 96.31 92 LEU A N 1
ATOM 729 C CA . LEU A 1 92 ? -10.581 -8.000 -1.977 1.00 96.31 92 LEU A CA 1
ATOM 730 C C . LEU A 1 92 ? -11.022 -9.061 -0.970 1.00 96.31 92 LEU A C 1
ATOM 732 O O . LEU A 1 92 ? -12.110 -9.622 -1.072 1.00 96.31 92 LEU A O 1
ATOM 736 N N . GLY A 1 93 ? -10.161 -9.327 0.013 1.00 96.12 93 GLY A N 1
ATOM 737 C CA . GLY A 1 93 ? -10.496 -10.217 1.112 1.00 96.12 93 GLY A CA 1
ATOM 738 C C . GLY A 1 93 ? -11.467 -9.567 2.099 1.00 96.12 93 GLY A C 1
ATOM 739 O O . GLY A 1 93 ? -11.870 -8.406 1.978 1.00 96.12 93 GLY A O 1
ATOM 740 N N . ARG A 1 94 ? -11.834 -10.333 3.129 1.00 95.69 94 ARG A N 1
ATOM 741 C CA . ARG A 1 94 ? -12.833 -9.952 4.141 1.00 95.69 94 ARG A CA 1
ATOM 742 C C . ARG A 1 94 ? -12.542 -8.620 4.844 1.00 95.69 94 ARG A C 1
ATOM 744 O O . ARG A 1 94 ? -13.479 -7.947 5.274 1.00 95.69 94 ARG A O 1
ATOM 751 N N . ASN A 1 95 ? -11.275 -8.245 5.012 1.00 96.75 95 ASN A N 1
ATOM 752 C CA . ASN A 1 95 ? -10.898 -6.988 5.656 1.00 96.75 95 ASN A CA 1
ATOM 753 C C . ASN A 1 95 ? -10.867 -5.806 4.678 1.00 96.75 95 ASN A C 1
ATOM 755 O O . ASN A 1 95 ? -10.511 -4.705 5.096 1.00 96.75 95 ASN A O 1
ATOM 759 N N . MET A 1 96 ? -11.238 -6.000 3.407 1.00 96.56 96 MET A N 1
ATOM 760 C CA . MET A 1 96 ? -11.224 -4.971 2.365 1.00 96.56 96 MET A CA 1
ATOM 761 C C . MET A 1 96 ? -9.845 -4.315 2.220 1.00 96.56 96 MET A C 1
ATOM 763 O O . MET A 1 96 ? -9.716 -3.089 2.094 1.00 96.56 96 MET A O 1
ATOM 767 N N . LYS A 1 97 ? -8.777 -5.123 2.291 1.00 97.19 97 LYS A N 1
ATOM 768 C CA . LYS A 1 97 ? -7.411 -4.610 2.347 1.00 97.19 97 LYS A CA 1
ATOM 769 C C . LYS A 1 97 ? -6.879 -4.300 0.953 1.00 97.19 97 LYS A C 1
ATOM 771 O O . LYS A 1 97 ? -6.336 -5.150 0.254 1.00 97.19 97 LYS A O 1
ATOM 776 N N . TYR A 1 98 ? -6.920 -3.025 0.584 1.00 95.12 98 TYR A N 1
ATOM 777 C CA . TYR A 1 98 ? -6.367 -2.552 -0.688 1.00 95.12 98 TYR A CA 1
ATOM 778 C C . TYR A 1 98 ? -4.887 -2.142 -0.585 1.00 95.12 98 TYR A C 1
ATOM 780 O O . TYR A 1 98 ? -4.499 -1.008 -0.856 1.00 95.12 98 TYR A O 1
ATOM 788 N N . SER A 1 99 ? -4.049 -3.068 -0.112 1.00 95.88 99 SER A N 1
ATOM 789 C CA . SER A 1 99 ? -2.580 -2.956 -0.063 1.00 95.88 99 SER A CA 1
ATOM 790 C C . SER A 1 99 ? -1.951 -4.337 0.174 1.00 95.88 99 SER A C 1
ATOM 792 O O . SER A 1 99 ? -2.656 -5.270 0.552 1.00 95.88 99 SER A O 1
ATOM 794 N N . SER A 1 100 ? -0.628 -4.482 0.013 1.00 97.50 100 SER A N 1
ATOM 795 C CA . SER A 1 100 ? 0.070 -5.785 0.082 1.00 97.50 100 SER A CA 1
ATOM 796 C C . SER A 1 100 ? -0.292 -6.621 1.311 1.00 97.50 100 SER A C 1
ATOM 798 O O . SER A 1 100 ? -0.166 -6.146 2.441 1.00 97.50 100 SER A O 1
ATOM 800 N N . CYS A 1 101 ? -0.677 -7.874 1.091 1.00 98.06 101 CYS A N 1
ATOM 801 C CA . CYS A 1 101 ? -0.883 -8.866 2.146 1.00 98.06 101 CYS A CA 1
ATOM 802 C C . CYS A 1 101 ? 0.430 -9.571 2.522 1.00 98.06 101 CYS A C 1
ATOM 804 O O . CYS A 1 101 ? 1.472 -9.306 1.912 1.00 98.06 101 CYS A O 1
ATOM 806 N N . TYR A 1 102 ? 0.385 -10.442 3.533 1.00 98.19 102 TYR A N 1
ATOM 807 C CA . TYR A 1 102 ? 1.521 -11.257 3.961 1.00 98.19 102 TYR A CA 1
ATOM 808 C C . TYR A 1 102 ? 1.161 -12.743 3.921 1.00 98.19 102 TYR A C 1
ATOM 810 O O . TYR A 1 102 ? 0.491 -13.247 4.813 1.00 98.19 102 TYR A O 1
ATOM 818 N N . PHE A 1 103 ? 1.619 -13.443 2.887 1.00 97.94 103 PHE A N 1
ATOM 819 C CA . PHE A 1 103 ? 1.420 -14.885 2.743 1.00 97.94 103 PHE A CA 1
ATOM 820 C C . PHE A 1 103 ? 2.514 -15.612 3.527 1.00 97.94 103 PHE A C 1
ATOM 822 O O . PHE A 1 103 ? 3.686 -15.549 3.157 1.00 97.94 103 PHE A O 1
ATOM 829 N N . SER A 1 104 ? 2.145 -16.253 4.638 1.00 93.06 104 SER A N 1
ATOM 830 C CA . SER A 1 104 ? 3.104 -16.928 5.525 1.00 93.06 104 SER A CA 1
ATOM 831 C C . SER A 1 104 ? 3.572 -18.278 4.974 1.00 93.06 104 SER A C 1
ATOM 833 O O . SER A 1 104 ? 4.648 -18.753 5.334 1.00 93.06 104 SER A O 1
ATOM 835 N N . ASN A 1 105 ? 2.778 -18.889 4.093 1.00 95.00 105 ASN A N 1
ATOM 836 C CA . ASN A 1 105 ? 3.087 -20.120 3.374 1.00 95.00 105 ASN A CA 1
ATOM 837 C C . ASN A 1 105 ? 2.292 -20.194 2.056 1.00 95.00 105 ASN A C 1
ATOM 839 O O . ASN A 1 105 ? 1.339 -19.441 1.854 1.00 95.00 105 ASN A O 1
ATOM 843 N N . ASP A 1 106 ? 2.652 -21.144 1.191 1.00 95.50 106 ASP A N 1
ATOM 844 C CA . ASP A 1 106 ? 2.063 -21.316 -0.149 1.00 95.50 106 ASP A CA 1
ATOM 845 C C . ASP A 1 106 ? 0.570 -21.696 -0.140 1.00 95.50 106 ASP A C 1
ATOM 847 O O . ASP A 1 106 ? -0.107 -21.552 -1.155 1.00 95.50 106 ASP A O 1
ATOM 851 N N . SER A 1 107 ? 0.048 -22.176 0.993 1.00 96.19 107 SER A N 1
ATOM 852 C CA . SER A 1 107 ? -1.362 -22.556 1.165 1.00 96.19 107 SER A CA 1
ATOM 853 C C . SER A 1 107 ? -2.235 -21.474 1.808 1.00 96.19 107 SER A C 1
ATOM 855 O O . SER A 1 107 ? -3.426 -21.705 1.998 1.00 96.19 107 SER A O 1
ATOM 857 N N . SER A 1 108 ? -1.667 -20.316 2.160 1.00 96.69 108 SER A N 1
ATOM 858 C CA . SER A 1 108 ? -2.409 -19.227 2.807 1.00 96.69 108 SER A CA 1
ATOM 859 C C . SER A 1 108 ? -3.472 -18.661 1.866 1.00 96.69 108 SER A C 1
ATOM 861 O O . SER A 1 108 ? -3.162 -18.309 0.723 1.00 96.69 108 SER A O 1
ATOM 863 N N . SER A 1 109 ? -4.711 -18.532 2.348 1.00 97.19 109 SER A N 1
ATOM 864 C CA . SER A 1 109 ? -5.753 -17.829 1.598 1.00 97.19 109 SER A CA 1
ATOM 865 C C . SER A 1 109 ? -5.483 -16.317 1.565 1.00 97.19 109 SER A C 1
ATOM 867 O O . SER A 1 109 ? -4.591 -15.801 2.248 1.00 97.19 109 SER A O 1
ATOM 869 N N . LEU A 1 110 ? -6.259 -15.572 0.769 1.00 97.31 110 LEU A N 1
ATOM 870 C CA . LEU A 1 110 ? -6.188 -14.109 0.783 1.00 97.31 110 LEU A CA 1
ATOM 871 C C . LEU A 1 110 ? -6.576 -13.553 2.162 1.00 97.31 110 LEU A C 1
ATOM 873 O O . LEU A 1 110 ? -5.931 -12.633 2.656 1.00 97.31 110 LEU A O 1
ATOM 877 N N . GLU A 1 111 ? -7.589 -14.134 2.801 1.00 96.81 111 GLU A N 1
ATOM 878 C CA . GLU A 1 111 ? -8.059 -13.756 4.135 1.00 96.81 111 GLU A CA 1
ATOM 879 C C . GLU A 1 111 ? -6.993 -14.011 5.203 1.00 96.81 111 GLU A C 1
ATOM 881 O O . GLU A 1 111 ? -6.742 -13.131 6.029 1.00 96.81 111 GLU A O 1
ATOM 886 N N . ASP A 1 112 ? -6.322 -15.168 5.150 1.00 97.31 112 ASP A N 1
ATOM 887 C CA . ASP A 1 112 ? -5.199 -15.474 6.0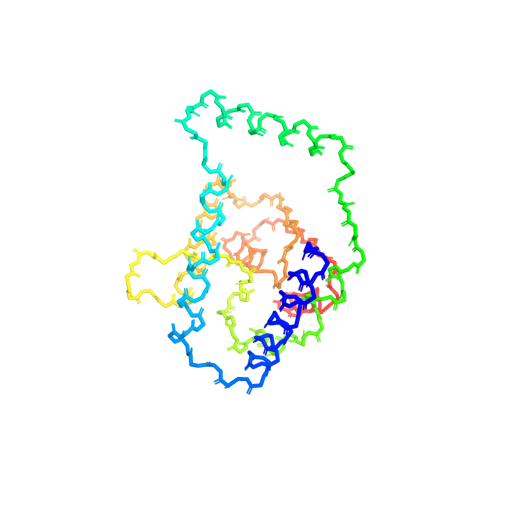42 1.00 97.31 112 ASP A CA 1
ATOM 888 C C . ASP A 1 112 ? -4.078 -14.443 5.872 1.00 97.31 112 ASP A C 1
ATOM 890 O O . ASP A 1 112 ? -3.502 -13.950 6.845 1.00 97.31 112 ASP A O 1
ATOM 894 N N . ALA A 1 113 ? -3.783 -14.083 4.621 1.00 98.25 113 ALA A N 1
ATOM 895 C CA . ALA A 1 113 ? -2.720 -13.146 4.303 1.00 98.25 113 ALA A CA 1
ATOM 896 C C . ALA A 1 113 ? -3.052 -11.699 4.710 1.00 98.25 113 ALA A C 1
ATOM 898 O O . ALA A 1 113 ? -2.139 -10.938 5.054 1.00 98.25 113 ALA A O 1
ATOM 899 N N . GLU A 1 114 ? -4.330 -11.304 4.675 1.00 98.44 114 GLU A N 1
ATOM 900 C CA . GLU A 1 114 ? -4.814 -10.032 5.221 1.00 98.44 114 GLU A CA 1
ATOM 901 C C . GLU A 1 114 ? -4.678 -9.998 6.747 1.00 98.44 114 GLU A C 1
ATOM 903 O O . GLU A 1 114 ? -4.132 -9.040 7.295 1.00 98.44 114 GLU A O 1
ATOM 908 N N . GLU A 1 115 ? -5.132 -11.043 7.437 1.00 98.06 115 GLU A N 1
ATOM 909 C CA . GLU A 1 115 ? -5.036 -11.155 8.895 1.00 98.06 115 GLU A CA 1
ATOM 910 C C . GLU A 1 115 ? -3.572 -11.086 9.358 1.00 98.06 115 GLU A C 1
ATOM 912 O O . GLU A 1 115 ? -3.225 -10.303 10.247 1.00 98.06 115 GLU A O 1
ATOM 917 N N . ALA A 1 116 ? -2.688 -11.837 8.696 1.00 98.25 116 ALA A N 1
ATOM 918 C CA . ALA A 1 116 ? -1.274 -11.902 9.040 1.00 98.25 116 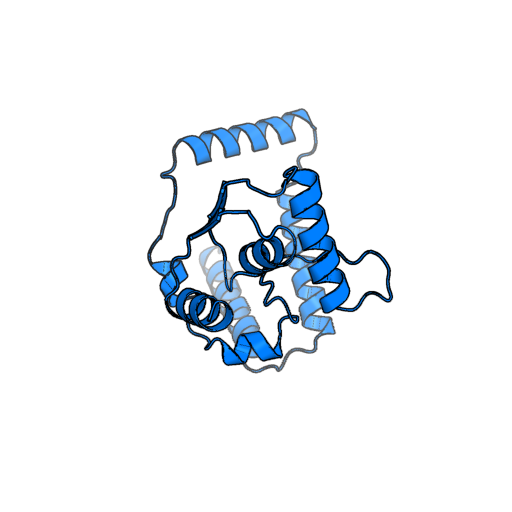ALA A CA 1
ATOM 919 C C . ALA A 1 116 ? -0.571 -10.542 8.911 1.00 98.25 116 ALA A C 1
ATOM 921 O O . ALA A 1 116 ? 0.185 -10.147 9.802 1.00 98.25 116 ALA A O 1
ATOM 922 N N . ILE A 1 117 ? -0.829 -9.786 7.836 1.00 98.56 117 ILE A N 1
ATOM 923 C CA . ILE A 1 117 ? -0.208 -8.466 7.676 1.00 98.56 117 ILE A CA 1
ATOM 924 C C . ILE A 1 117 ? -0.775 -7.439 8.669 1.00 98.56 117 ILE A C 1
ATOM 926 O O . ILE A 1 117 ? -0.024 -6.599 9.162 1.00 98.56 117 ILE A O 1
ATOM 930 N N . LEU A 1 118 ? -2.070 -7.503 8.999 1.00 98.56 118 LEU A N 1
ATOM 931 C CA . LEU A 1 118 ? -2.702 -6.592 9.960 1.00 98.56 118 LEU A CA 1
ATOM 932 C C . LEU A 1 118 ? -2.200 -6.853 11.386 1.00 98.56 118 LEU A C 1
ATOM 934 O O . LEU A 1 118 ? -1.901 -5.908 12.122 1.00 98.56 118 LEU A O 1
ATOM 938 N N . ALA A 1 119 ? -2.015 -8.126 11.747 1.00 98.38 119 ALA A N 1
ATOM 939 C CA . ALA A 1 119 ? -1.347 -8.517 12.981 1.00 98.38 119 ALA A CA 1
ATOM 940 C C . ALA A 1 119 ? 0.098 -7.995 13.027 1.00 98.38 119 ALA A C 1
ATOM 942 O O . ALA A 1 119 ? 0.489 -7.385 14.023 1.00 98.38 119 ALA A O 1
ATOM 943 N N . LEU A 1 120 ? 0.854 -8.149 11.934 1.00 98.50 120 LEU A N 1
ATOM 944 C CA . LEU A 1 120 ? 2.236 -7.675 11.832 1.00 98.50 120 LEU A CA 1
ATOM 945 C C . LEU A 1 120 ? 2.345 -6.145 11.931 1.00 98.50 120 LEU A C 1
ATOM 947 O O . LEU A 1 120 ? 3.308 -5.632 12.502 1.00 98.50 120 LEU A O 1
ATOM 951 N N . TYR A 1 121 ? 1.369 -5.397 11.403 1.00 98.50 121 TYR A N 1
ATOM 952 C CA . TYR A 1 121 ? 1.300 -3.947 11.603 1.00 98.50 121 TYR A CA 1
ATOM 953 C C . TYR A 1 121 ? 1.144 -3.601 13.081 1.00 98.50 121 TYR A C 1
ATOM 955 O O . TYR A 1 121 ? 1.900 -2.772 13.582 1.00 98.50 121 TYR A O 1
ATOM 963 N N . CYS A 1 122 ? 0.221 -4.261 13.786 1.00 98.44 122 CYS A N 1
ATOM 964 C CA . CYS A 1 122 ? 0.007 -4.025 15.214 1.00 98.44 122 CYS A CA 1
ATOM 965 C C . CYS A 1 122 ? 1.246 -4.388 16.043 1.00 98.44 122 CYS A C 1
ATOM 967 O O . CYS A 1 122 ? 1.633 -3.624 16.922 1.00 98.44 122 CYS A O 1
ATOM 969 N N . GLU A 1 123 ? 1.904 -5.507 15.730 1.00 98.50 123 GLU A N 1
ATOM 970 C CA . GLU A 1 123 ? 3.149 -5.935 16.377 1.00 98.50 123 GLU A CA 1
ATOM 971 C C . GLU A 1 123 ? 4.262 -4.895 16.195 1.00 98.50 123 GLU A C 1
ATOM 973 O O . GLU A 1 123 ? 4.840 -4.406 17.166 1.00 98.50 123 GLU A O 1
ATOM 978 N N . ARG A 1 124 ? 4.544 -4.506 14.946 1.00 98.56 124 ARG A N 1
ATOM 979 C CA . ARG A 1 124 ? 5.654 -3.595 14.628 1.00 98.56 124 ARG A CA 1
ATOM 980 C C . ARG A 1 124 ? 5.403 -2.168 15.094 1.00 98.56 124 ARG A C 1
ATOM 982 O O . ARG A 1 124 ? 6.348 -1.492 15.494 1.00 98.56 124 ARG A O 1
ATOM 989 N N . ALA A 1 125 ? 4.152 -1.720 15.050 1.00 98.25 125 ALA A N 1
ATOM 990 C CA . ALA A 1 125 ? 3.747 -0.429 15.594 1.00 98.25 125 ALA A CA 1
ATOM 991 C C . ALA A 1 125 ? 3.576 -0.456 17.122 1.00 98.25 125 ALA A C 1
ATOM 993 O O . ALA A 1 125 ? 3.368 0.602 17.709 1.00 98.25 125 ALA A O 1
ATOM 994 N N . LYS A 1 126 ? 3.700 -1.633 17.759 1.00 98.19 126 LYS A N 1
ATOM 995 C CA . LYS A 1 126 ? 3.518 -1.845 19.203 1.00 98.19 126 LYS A CA 1
ATOM 996 C C . LYS A 1 126 ? 2.178 -1.299 19.697 1.00 98.19 126 LYS A C 1
ATOM 998 O O . LYS A 1 126 ? 2.113 -0.538 20.661 1.00 98.19 126 LYS A O 1
ATOM 1003 N N . VAL A 1 127 ? 1.115 -1.663 18.985 1.00 98.19 127 VAL A N 1
ATOM 1004 C CA . VAL A 1 127 ? -0.247 -1.276 19.350 1.00 98.19 127 VAL A CA 1
ATOM 1005 C C . VAL A 1 127 ? -0.642 -2.004 20.629 1.00 98.19 127 VAL A C 1
ATOM 1007 O O . VAL A 1 127 ? -0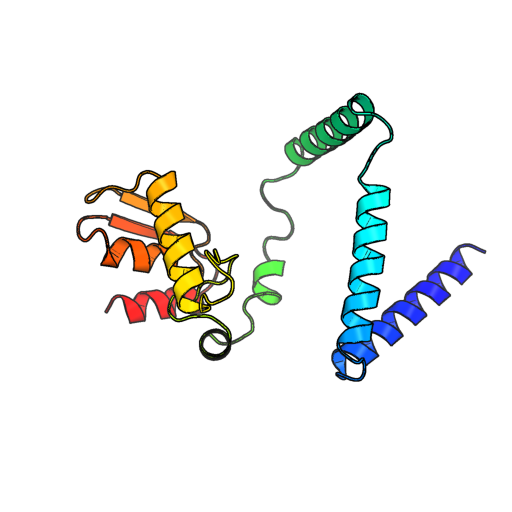.599 -3.235 20.698 1.00 98.19 127 VAL A O 1
ATOM 1010 N N . GLU A 1 128 ? -1.054 -1.228 21.622 1.00 97.88 128 GLU A N 1
ATOM 1011 C CA . GLU A 1 128 ? -1.523 -1.705 22.920 1.00 97.88 128 GLU A CA 1
ATOM 1012 C C . GLU A 1 128 ? -2.944 -1.203 23.182 1.00 97.88 128 GLU A C 1
ATOM 1014 O O . GLU A 1 128 ? -3.344 -0.138 22.708 1.00 97.88 128 GLU A O 1
ATOM 1019 N N . ASP A 1 129 ? -3.713 -1.973 23.953 1.00 98.06 129 ASP A N 1
ATOM 1020 C CA . ASP A 1 129 ? -5.094 -1.622 24.277 1.00 98.06 129 ASP A CA 1
ATOM 1021 C C . ASP A 1 129 ? -5.162 -0.315 25.085 1.00 98.06 129 ASP A C 1
ATOM 1023 O O . ASP A 1 129 ? -4.392 -0.103 26.020 1.00 98.06 129 ASP A O 1
ATOM 1027 N N . GLY A 1 130 ? -6.094 0.571 24.729 1.00 97.62 130 GLY A N 1
ATOM 1028 C CA . GLY A 1 130 ? -6.250 1.889 25.361 1.00 97.62 130 GLY A CA 1
ATOM 1029 C C . GLY A 1 130 ? -5.504 3.037 24.671 1.00 97.62 130 GLY A C 1
ATOM 1030 O O . GLY A 1 130 ? -5.669 4.192 25.064 1.00 97.62 130 GLY A O 1
ATOM 1031 N N . GLN A 1 131 ? -4.712 2.762 23.630 1.00 98.38 131 GLN A N 1
ATOM 1032 C CA . GLN A 1 131 ? -4.025 3.803 22.864 1.00 98.38 131 GLN A CA 1
ATOM 1033 C C . GLN A 1 131 ? -4.975 4.590 21.947 1.00 98.38 131 GLN A C 1
ATOM 1035 O O . GLN A 1 131 ? -6.027 4.116 21.521 1.00 98.38 131 GLN A O 1
ATOM 1040 N N . SER A 1 132 ? -4.576 5.812 21.590 1.00 98.44 132 SER A N 1
ATOM 1041 C CA . SER A 1 132 ? -5.190 6.546 20.478 1.00 98.44 132 SER A CA 1
ATOM 1042 C C . SER A 1 132 ? -4.388 6.301 19.202 1.00 98.44 132 SER A C 1
ATOM 1044 O O . SER A 1 132 ? -3.192 6.578 19.172 1.00 98.44 132 SER A O 1
ATOM 1046 N N . VAL A 1 133 ? -5.039 5.795 18.156 1.00 98.25 133 VAL A N 1
ATOM 1047 C CA . VAL A 1 133 ? -4.396 5.380 16.903 1.00 98.25 133 VAL A CA 1
ATOM 1048 C C . VAL A 1 133 ? -4.950 6.192 15.732 1.00 98.25 133 VAL A C 1
ATOM 1050 O O . VAL A 1 133 ? -6.165 6.310 15.564 1.00 98.25 133 VAL A O 1
ATOM 1053 N N . LEU A 1 134 ? -4.047 6.738 14.913 1.00 98.38 134 LEU A N 1
ATOM 1054 C CA . LEU A 1 134 ? -4.354 7.484 13.692 1.00 98.38 134 LEU A CA 1
ATOM 1055 C C . LEU A 1 134 ? -3.944 6.671 12.455 1.00 98.38 134 LEU A C 1
ATOM 1057 O O . LEU A 1 134 ? -2.767 6.362 12.285 1.00 98.38 134 LEU A O 1
ATOM 1061 N N . ASP A 1 135 ? -4.902 6.376 11.579 1.00 97.75 135 ASP A N 1
ATOM 1062 C CA . ASP A 1 135 ? -4.717 5.631 10.328 1.00 97.75 135 ASP A CA 1
ATOM 1063 C C . ASP A 1 135 ? -4.864 6.586 9.126 1.00 97.75 135 ASP A C 1
ATOM 1065 O O . ASP A 1 135 ? -5.970 7.002 8.761 1.00 97.75 135 ASP A O 1
ATOM 1069 N N . ILE A 1 136 ? -3.732 7.014 8.557 1.00 96.25 136 ILE A N 1
ATOM 1070 C CA . ILE A 1 136 ? -3.677 7.996 7.462 1.00 96.25 136 ILE A CA 1
ATOM 1071 C C . ILE A 1 136 ? -3.749 7.267 6.121 1.00 96.25 136 ILE A C 1
ATOM 1073 O O . ILE A 1 136 ? -2.860 6.494 5.777 1.00 96.25 136 ILE A O 1
ATOM 1077 N N . GLY A 1 137 ? -4.771 7.573 5.324 1.00 93.69 137 GLY A N 1
ATOM 1078 C CA . GLY A 1 137 ? -5.073 6.826 4.106 1.00 93.69 137 GLY A CA 1
ATOM 1079 C C . GLY A 1 137 ? -5.740 5.488 4.417 1.00 93.69 137 GLY A C 1
ATOM 1080 O O . GLY A 1 137 ? -5.393 4.482 3.808 1.00 93.69 137 GLY A O 1
ATOM 1081 N N . CYS A 1 138 ? -6.702 5.482 5.346 1.00 95.38 138 CYS A N 1
ATOM 1082 C CA . CYS A 1 138 ? -7.260 4.263 5.947 1.00 95.38 138 CYS A CA 1
ATOM 1083 C C . CYS A 1 138 ? -8.020 3.326 4.983 1.00 95.38 138 CYS A C 1
ATOM 1085 O O . CYS A 1 138 ? -8.420 2.227 5.374 1.00 95.38 138 CYS A O 1
ATOM 1087 N N . GLY A 1 139 ? -8.238 3.728 3.726 1.00 94.25 139 GLY A N 1
ATOM 1088 C CA . GLY A 1 139 ? -8.957 2.927 2.736 1.00 94.25 139 GLY A CA 1
ATOM 1089 C C . GLY A 1 139 ? -10.374 2.583 3.203 1.00 94.25 139 GLY A C 1
ATOM 1090 O O . GLY A 1 139 ? -11.058 3.424 3.774 1.00 94.25 139 GLY A O 1
ATOM 1091 N N . TRP A 1 140 ? -10.799 1.330 3.022 1.00 95.94 140 TRP A N 1
ATOM 1092 C CA . TRP A 1 140 ? -12.055 0.793 3.581 1.00 95.94 140 TRP A CA 1
ATOM 1093 C C . TRP A 1 140 ? -11.949 0.392 5.065 1.00 95.94 140 TRP A C 1
ATOM 1095 O O . TRP A 1 140 ? -12.787 -0.344 5.580 1.00 95.94 140 TRP A O 1
ATOM 1105 N N . GLY A 1 141 ? -10.924 0.876 5.771 1.00 96.75 141 GLY A N 1
ATOM 1106 C CA . GLY A 1 141 ? -10.759 0.688 7.209 1.00 96.75 141 GLY A CA 1
ATOM 1107 C C . GLY A 1 141 ? -10.163 -0.658 7.592 1.00 96.75 141 GLY A C 1
ATOM 1108 O O . GLY A 1 141 ? -10.367 -1.089 8.723 1.00 96.75 141 GLY A O 1
ATOM 1109 N N . SER A 1 142 ? -9.419 -1.318 6.696 1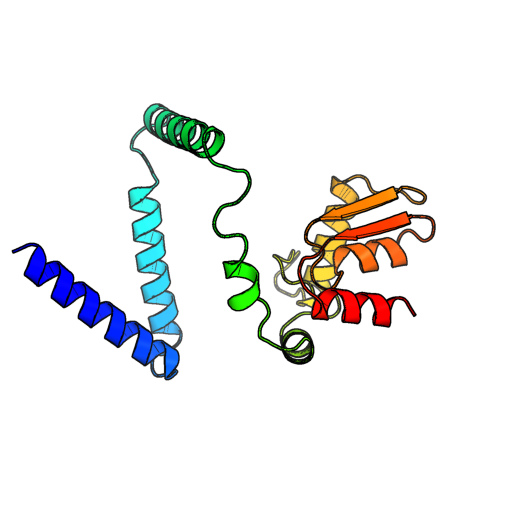.00 97.69 142 SER A N 1
ATOM 1110 C CA . SER A 1 142 ? -8.872 -2.658 6.945 1.00 97.69 142 SER A CA 1
ATOM 1111 C C . SER A 1 142 ? -8.084 -2.735 8.254 1.00 97.69 142 SER A C 1
ATOM 1113 O O . SER A 1 142 ? -8.293 -3.654 9.035 1.00 97.69 142 SER A O 1
ATOM 1115 N N . LEU A 1 143 ? -7.219 -1.749 8.528 1.00 98.31 143 LEU A N 1
ATOM 1116 C CA . LEU A 1 143 ? -6.442 -1.682 9.770 1.00 98.31 143 LEU A CA 1
ATOM 1117 C C . LEU A 1 143 ? -7.241 -1.079 10.924 1.00 98.31 143 LEU A C 1
ATOM 1119 O O . LEU A 1 143 ? -7.238 -1.626 12.024 1.00 98.31 143 LEU A O 1
ATOM 1123 N N . SER A 1 144 ? -7.961 0.013 10.680 1.00 97.44 144 SER A N 1
ATOM 1124 C CA . SER A 1 144 ? -8.762 0.671 11.715 1.00 97.44 144 SER A CA 1
ATOM 1125 C C . SER A 1 144 ? -9.792 -0.269 12.360 1.00 97.44 144 SER A C 1
ATOM 1127 O O . SER A 1 144 ? -9.850 -0.381 13.584 1.00 97.44 144 SER A O 1
ATOM 1129 N N . LEU A 1 145 ? -10.564 -0.998 11.548 1.00 97.31 145 LEU A N 1
ATOM 1130 C CA . LEU A 1 145 ? -11.555 -1.967 12.020 1.00 97.31 145 LEU A CA 1
ATOM 1131 C C . LEU A 1 145 ? -10.891 -3.196 12.652 1.00 97.31 145 LEU A C 1
ATOM 1133 O O . LEU A 1 145 ? -11.437 -3.776 13.587 1.00 97.31 145 LEU A O 1
ATOM 1137 N N . TYR A 1 146 ? -9.714 -3.592 12.163 1.00 98.00 146 TYR A N 1
ATOM 1138 C CA . TYR A 1 146 ? -8.928 -4.662 12.768 1.00 98.00 146 TYR A CA 1
ATOM 1139 C C . TYR A 1 146 ? -8.522 -4.332 14.205 1.00 98.00 146 TYR A C 1
ATOM 1141 O O . TYR A 1 146 ? -8.794 -5.105 15.125 1.00 98.00 146 TYR A O 1
ATOM 1149 N N . ILE A 1 147 ? -7.923 -3.154 14.405 1.00 98.06 147 ILE A N 1
ATOM 1150 C CA . ILE A 1 147 ? -7.499 -2.688 15.727 1.00 98.06 147 ILE A CA 1
ATOM 1151 C C . ILE A 1 147 ? -8.715 -2.528 16.636 1.00 98.06 147 ILE A C 1
ATOM 1153 O O . ILE A 1 147 ? -8.669 -2.999 17.765 1.00 98.06 147 ILE A O 1
ATOM 1157 N N . ALA A 1 148 ? -9.815 -1.947 16.148 1.00 96.31 148 ALA A N 1
ATOM 1158 C CA . ALA A 1 148 ? -11.031 -1.773 16.944 1.00 96.31 148 ALA A CA 1
ATOM 1159 C C . ALA A 1 148 ? -11.595 -3.105 17.479 1.00 96.31 148 ALA A C 1
ATOM 1161 O O . ALA A 1 148 ? -12.056 -3.163 18.617 1.00 96.31 148 ALA A O 1
ATOM 1162 N N . ARG A 1 149 ? -11.526 -4.190 16.691 1.00 95.75 149 ARG A N 1
ATOM 1163 C CA . ARG A 1 149 ? -11.952 -5.531 17.135 1.00 95.75 149 ARG A CA 1
ATOM 1164 C C . ARG A 1 149 ? -10.978 -6.173 18.122 1.00 95.75 149 ARG A C 1
ATOM 1166 O O . ARG A 1 149 ? -11.415 -6.877 19.026 1.00 95.75 149 ARG A O 1
ATOM 1173 N N . LYS A 1 150 ? -9.672 -5.976 17.930 1.00 97.00 150 LYS A N 1
ATOM 1174 C CA . LYS A 1 150 ? -8.618 -6.643 18.714 1.00 97.00 150 LYS A CA 1
ATOM 1175 C C . LYS A 1 150 ? -8.268 -5.911 20.015 1.00 97.00 150 LYS A C 1
ATOM 1177 O O . LYS A 1 150 ? -7.904 -6.555 20.993 1.00 97.00 150 LYS A O 1
ATOM 1182 N N . TYR A 1 151 ? -8.402 -4.587 20.029 1.00 97.69 151 TYR A N 1
ATOM 1183 C CA . TYR A 1 151 ? -8.026 -3.686 21.117 1.00 97.69 151 TYR A CA 1
ATOM 1184 C C . TYR A 1 151 ? -9.209 -2.763 21.448 1.00 97.69 151 TYR A C 1
ATOM 1186 O O . TYR A 1 151 ? -9.293 -1.621 20.993 1.00 97.69 151 TYR A O 1
ATOM 1194 N N . SER A 1 152 ? -10.166 -3.293 22.212 1.00 95.50 152 SER A N 1
ATOM 1195 C CA . SER A 1 152 ? -11.479 -2.670 22.455 1.00 95.50 152 SER A CA 1
ATOM 1196 C C . SER A 1 152 ? -11.454 -1.285 23.116 1.00 95.50 152 SER A C 1
ATOM 1198 O O . SER A 1 152 ? -12.429 -0.545 23.008 1.00 95.50 152 SER A O 1
ATOM 1200 N N . LYS A 1 153 ? -10.373 -0.925 23.819 1.00 97.75 153 LYS A N 1
ATOM 1201 C CA . LYS A 1 153 ? -10.230 0.369 24.502 1.00 97.75 153 LYS A CA 1
ATOM 1202 C C . LYS A 1 153 ? -9.487 1.392 23.651 1.00 97.75 153 LYS A C 1
ATOM 1204 O O . LYS A 1 153 ? -9.351 2.541 24.073 1.00 97.75 153 LYS A O 1
ATOM 1209 N N . CYS A 1 154 ? -8.982 1.003 22.483 1.00 97.88 154 CYS A N 1
ATOM 1210 C CA . CYS A 1 154 ? -8.318 1.940 21.594 1.00 97.88 154 CYS A CA 1
ATOM 1211 C C . CYS A 1 154 ? -9.299 2.971 21.030 1.00 97.88 154 CYS A C 1
ATOM 1213 O O . CYS A 1 154 ? -10.436 2.664 20.668 1.00 97.88 154 CYS A O 1
ATOM 1215 N N . LYS A 1 155 ? -8.823 4.207 20.884 1.00 97.56 155 LYS A N 1
ATOM 1216 C CA . LYS A 1 155 ? -9.539 5.276 20.187 1.00 97.56 155 LYS A CA 1
ATOM 1217 C C . LYS A 1 155 ? -8.975 5.427 18.782 1.00 97.56 155 LYS A C 1
ATOM 1219 O O . LYS A 1 155 ? -7.839 5.862 18.611 1.00 97.56 155 LYS A O 1
ATOM 1224 N N . LEU A 1 156 ? -9.772 5.085 17.777 1.00 97.19 156 LEU A N 1
ATOM 1225 C CA . LEU A 1 156 ? -9.336 5.052 16.382 1.00 97.19 156 LEU A CA 1
ATOM 1226 C C . LEU A 1 156 ? -9.772 6.321 15.653 1.00 97.19 156 LEU A C 1
ATOM 1228 O O . LEU A 1 156 ? -10.909 6.769 15.782 1.00 97.19 156 LEU A O 1
ATOM 1232 N N . THR A 1 157 ? -8.870 6.896 14.865 1.00 97.75 157 THR A N 1
ATOM 1233 C CA . THR A 1 157 ? -9.168 7.976 13.919 1.00 97.75 157 THR A CA 1
ATOM 1234 C C . THR A 1 157 ? -8.640 7.572 12.550 1.00 97.75 157 THR A C 1
ATOM 1236 O O . THR A 1 157 ? -7.434 7.450 12.370 1.00 97.75 157 THR A O 1
ATOM 1239 N N . GLY A 1 158 ? -9.529 7.358 11.582 1.00 96.31 158 GLY A N 1
ATOM 1240 C CA . GLY A 1 158 ? -9.151 7.109 10.190 1.00 96.31 158 GLY A CA 1
ATOM 1241 C C . GLY A 1 158 ? -9.290 8.373 9.343 1.00 96.31 158 GLY A C 1
ATOM 1242 O O . GLY A 1 158 ? -10.286 9.086 9.465 1.00 96.31 158 GLY A O 1
ATOM 1243 N N . ILE A 1 159 ? -8.318 8.646 8.471 1.00 95.31 159 ILE A N 1
ATOM 1244 C CA . ILE A 1 159 ? -8.380 9.745 7.497 1.00 95.31 159 ILE A CA 1
ATOM 1245 C C . ILE A 1 159 ? -8.305 9.166 6.085 1.00 95.31 159 ILE A C 1
ATOM 1247 O O . ILE A 1 159 ? -7.329 8.515 5.726 1.00 95.31 159 ILE A O 1
ATOM 1251 N N . CYS A 1 160 ? -9.302 9.455 5.252 1.00 89.81 160 CYS A N 1
ATOM 1252 C CA . CYS A 1 160 ? -9.290 9.155 3.821 1.00 89.81 160 CYS A CA 1
ATOM 1253 C C . CYS A 1 160 ? -9.904 10.316 3.028 1.00 89.81 160 CYS A C 1
ATOM 1255 O O . CYS A 1 160 ? -10.626 11.155 3.567 1.00 89.81 160 CYS A O 1
ATOM 1257 N N . ASN A 1 161 ? -9.606 10.375 1.733 1.00 87.12 161 ASN A N 1
ATOM 1258 C CA . ASN A 1 161 ? -10.135 11.385 0.814 1.00 87.12 161 ASN A CA 1
ATOM 1259 C C . ASN A 1 161 ? -11.343 10.882 -0.003 1.00 87.12 161 ASN A C 1
ATOM 1261 O O . ASN A 1 161 ? -11.772 11.573 -0.927 1.00 87.12 161 ASN A O 1
ATOM 1265 N N . SER A 1 162 ? -11.898 9.710 0.332 1.00 86.81 162 SER A N 1
ATOM 1266 C CA . SER A 1 162 ? -13.011 9.077 -0.382 1.00 86.81 162 SER A CA 1
ATOM 1267 C C . SER A 1 162 ? -14.281 9.005 0.470 1.00 86.81 162 SER A C 1
ATOM 1269 O O . SER A 1 162 ? -14.289 8.490 1.589 1.00 86.81 162 SER A O 1
ATOM 1271 N N . LYS A 1 163 ? -15.396 9.488 -0.094 1.00 87.88 163 LYS A N 1
ATOM 1272 C CA . LYS A 1 163 ? -16.713 9.446 0.560 1.00 87.88 163 LYS A CA 1
ATOM 1273 C C . LYS A 1 163 ? -17.257 8.018 0.680 1.00 87.88 163 LYS A C 1
ATOM 1275 O O . LYS A 1 163 ? -17.889 7.705 1.683 1.00 87.88 163 LYS A O 1
ATOM 1280 N N . THR A 1 164 ? -17.010 7.161 -0.314 1.00 89.44 164 THR A N 1
ATOM 1281 C CA . THR A 1 164 ? -17.513 5.774 -0.335 1.00 89.44 164 THR A CA 1
ATOM 1282 C C . THR A 1 164 ? -16.796 4.898 0.688 1.00 89.44 164 THR A C 1
ATOM 1284 O O . THR A 1 164 ? -17.432 4.089 1.356 1.00 89.44 164 THR A O 1
ATOM 1287 N N . GLN A 1 165 ? -15.493 5.120 0.875 1.00 92.19 165 GLN A N 1
ATOM 1288 C CA . GLN A 1 165 ? -14.694 4.476 1.917 1.00 92.19 165 GLN A CA 1
ATOM 1289 C C . GLN A 1 165 ? -15.180 4.846 3.317 1.00 92.19 165 GLN A C 1
ATOM 1291 O O . GLN A 1 165 ? -15.429 3.964 4.135 1.00 92.19 165 GLN A O 1
ATOM 1296 N N . LYS A 1 166 ? -15.388 6.145 3.576 1.00 93.69 166 LYS A N 1
ATOM 1297 C CA . LYS A 1 166 ? -15.945 6.598 4.853 1.00 93.69 166 LYS A CA 1
ATOM 1298 C C . LYS A 1 166 ? -17.322 5.987 5.125 1.00 93.69 166 LYS A C 1
ATOM 1300 O O . LYS A 1 166 ? -17.534 5.476 6.218 1.00 93.69 166 LYS A O 1
ATOM 1305 N N . ALA A 1 167 ? -18.232 6.026 4.150 1.00 93.50 167 ALA A N 1
ATOM 1306 C CA . ALA A 1 167 ? -19.578 5.480 4.316 1.00 93.50 167 ALA A CA 1
ATOM 1307 C C . ALA A 1 167 ? -19.555 3.982 4.663 1.00 93.50 167 ALA A C 1
ATOM 1309 O O . ALA A 1 167 ? -20.255 3.564 5.579 1.00 93.50 167 ALA A O 1
ATOM 1310 N N . PHE A 1 168 ? -18.698 3.204 3.993 1.00 94.94 168 PHE A N 1
ATOM 1311 C CA . PHE A 1 168 ? -18.504 1.787 4.297 1.00 94.94 168 PHE A CA 1
ATOM 1312 C C . PHE A 1 168 ? -18.019 1.562 5.736 1.00 94.94 168 PHE A C 1
ATOM 1314 O O . PHE A 1 168 ? -18.568 0.728 6.448 1.00 94.94 168 PHE A O 1
ATOM 1321 N N . ILE A 1 169 ? -17.013 2.319 6.190 1.00 96.44 169 ILE A N 1
ATOM 1322 C CA . ILE A 1 169 ? -16.496 2.199 7.562 1.00 96.44 169 ILE A CA 1
ATOM 1323 C C . ILE A 1 169 ? -17.577 2.567 8.581 1.00 96.44 169 ILE A C 1
ATOM 1325 O O . ILE A 1 169 ? -17.774 1.832 9.544 1.00 96.44 169 ILE A O 1
ATOM 1329 N N . ASP A 1 170 ? -18.289 3.677 8.366 1.00 95.50 170 ASP A N 1
ATOM 1330 C CA . ASP A 1 170 ? -19.358 4.126 9.263 1.00 95.50 170 ASP A CA 1
ATOM 1331 C C . ASP A 1 170 ? -20.461 3.065 9.390 1.00 95.50 170 ASP A C 1
ATOM 1333 O O . ASP A 1 170 ? -20.976 2.853 10.483 1.00 95.50 170 ASP A O 1
ATOM 1337 N N . GLU A 1 171 ? -20.805 2.381 8.295 1.00 95.56 171 GLU A N 1
ATOM 1338 C CA . GLU A 1 171 ? -21.763 1.275 8.304 1.00 95.56 171 GLU A CA 1
ATOM 1339 C C . GLU A 1 171 ? -21.243 0.065 9.090 1.00 95.56 171 GLU A C 1
ATOM 1341 O O . GLU A 1 171 ? -21.989 -0.498 9.884 1.00 95.56 171 GLU A O 1
ATOM 1346 N N . LYS A 1 172 ? -19.964 -0.306 8.940 1.00 94.38 172 LYS A N 1
ATOM 1347 C CA . LYS A 1 172 ? -19.348 -1.408 9.707 1.00 94.38 172 LYS A CA 1
ATOM 1348 C C . LYS A 1 172 ? -19.181 -1.108 11.201 1.00 94.38 172 LYS A C 1
ATOM 1350 O O . LYS A 1 172 ? -18.965 -2.042 11.969 1.00 94.38 172 LYS A O 1
ATOM 1355 N N . CYS A 1 173 ? -19.226 0.162 11.596 1.00 91.31 173 CYS A N 1
ATOM 1356 C CA . CYS A 1 173 ? -19.114 0.608 12.986 1.00 91.31 173 CYS A CA 1
ATOM 1357 C C . CYS A 1 173 ? -20.467 0.764 13.701 1.00 91.31 173 CYS A C 1
ATOM 1359 O O . CYS A 1 173 ? -20.464 1.054 14.899 1.00 91.31 173 CYS A O 1
ATOM 1361 N N . ARG A 1 174 ? -21.592 0.648 12.986 1.00 85.62 174 ARG A N 1
ATOM 1362 C CA . ARG A 1 174 ? -22.935 0.622 13.585 1.00 85.62 174 ARG A CA 1
ATOM 1363 C C . ARG A 1 174 ? -23.237 -0.746 14.177 1.00 85.62 174 ARG A C 1
ATOM 1365 O O . ARG A 1 174 ? -23.894 -0.753 15.239 1.00 85.62 174 ARG A O 1
#

Foldseek 3Di:
DVVVVVVVVVVVVVVVVVCVVVVVDDPVRVVVVVVVVVVVVVVVQDDPDPVVNVVVVVVVVVVVVPDPPDDPPPVCVPPPPPDAVVVLVVVADPLSDPDDFQDPDPPQDRNNRLLVVLVVCCVVVVPAAQEEDEAEQCFLVSNVVVCCVVRVNYHYDYDHPDPNSVVNNVVVVD

Radius of gyration: 21.56 Å; chains: 1; bounding box: 52×43×63 Å

pLDDT: mean 92.18, std 10.69, range [53.25, 98.56]

InterPro domains:
  IPR029063 S-adenosyl-L-methionine-dependent methyltransferase superfamily [G3DSA:3.40.50.150] (70-174)
  IPR029063 S-adenosyl-L-methionine-dependent methyltransferase superfamily [SSF53335] (79-172)